Protein AF-A0A935YSP2-F1 (afdb_monomer)

pLDDT: mean 77.09, std 12.69, range [35.25, 91.88]

Structure (mmCIF, N/CA/C/O backbone):
data_AF-A0A935YSP2-F1
#
_entry.id   AF-A0A935YSP2-F1
#
loop_
_atom_site.group_PDB
_atom_site.id
_atom_site.type_symbol
_atom_site.label_atom_id
_atom_site.label_alt_id
_atom_site.label_comp_id
_atom_site.label_asym_id
_atom_site.label_entity_id
_atom_site.label_seq_id
_atom_site.pdbx_PDB_ins_code
_atom_site.Cartn_x
_atom_site.Cartn_y
_atom_site.Cartn_z
_atom_site.occupancy
_atom_site.B_iso_or_equiv
_atom_site.auth_seq_id
_atom_site.auth_comp_id
_atom_site.auth_asym_id
_atom_site.auth_atom_id
_atom_site.pdbx_PDB_model_num
ATOM 1 N N . MET A 1 1 ? -30.250 21.396 19.052 1.00 35.25 1 MET A N 1
ATOM 2 C CA . MET A 1 1 ? -29.142 21.445 20.029 1.00 35.25 1 MET A CA 1
ATOM 3 C C . MET A 1 1 ? -27.920 20.843 19.361 1.00 35.25 1 MET A C 1
ATOM 5 O O . MET A 1 1 ? -27.925 19.652 19.089 1.00 35.25 1 MET A O 1
ATOM 9 N N . SER A 1 2 ? -26.956 21.681 18.974 1.00 42.25 2 SER A N 1
ATOM 10 C CA . SER A 1 2 ? -25.715 21.239 18.331 1.00 42.25 2 SER A CA 1
ATOM 11 C C . SER A 1 2 ? -24.794 20.677 19.410 1.00 42.25 2 SER A C 1
ATOM 13 O O . SER A 1 2 ? -24.404 21.412 20.316 1.00 42.25 2 SER A O 1
ATOM 15 N N . ALA A 1 3 ? -24.510 19.377 19.362 1.00 45.59 3 ALA A N 1
ATOM 16 C CA . ALA A 1 3 ? -23.511 18.767 20.225 1.00 45.59 3 ALA A CA 1
ATOM 17 C C . ALA A 1 3 ? -22.132 19.255 19.765 1.00 45.59 3 ALA A C 1
ATOM 19 O O . ALA A 1 3 ? -21.603 18.811 18.747 1.00 45.59 3 ALA A O 1
ATOM 20 N N . HIS A 1 4 ? -21.579 20.223 20.491 1.00 43.84 4 HIS A N 1
ATOM 21 C CA . HIS A 1 4 ? -20.184 20.611 20.367 1.00 43.84 4 HIS A CA 1
ATOM 22 C C . HIS A 1 4 ? -19.338 19.449 20.897 1.00 43.84 4 HIS A C 1
ATOM 24 O O . HIS A 1 4 ? -19.293 19.219 22.102 1.00 43.84 4 HIS A O 1
ATOM 30 N N . ASN A 1 5 ? -18.742 18.674 19.988 1.00 51.03 5 ASN A N 1
ATOM 31 C CA . ASN A 1 5 ? -17.809 17.607 20.335 1.00 51.03 5 ASN A CA 1
ATOM 32 C C . ASN A 1 5 ? -16.464 18.268 20.696 1.00 51.03 5 ASN A C 1
ATOM 34 O O . ASN A 1 5 ? -15.848 18.860 19.806 1.00 51.03 5 ASN A O 1
ATOM 38 N N . PRO A 1 6 ? -16.006 18.207 21.959 1.00 54.34 6 PRO A N 1
ATOM 39 C CA . PRO A 1 6 ? -14.833 18.951 22.430 1.00 54.34 6 PRO A CA 1
ATOM 40 C C . PRO A 1 6 ? -13.502 18.479 21.820 1.00 54.34 6 PRO A C 1
ATOM 42 O O . PRO A 1 6 ? -12.491 19.154 21.981 1.00 54.34 6 PRO A O 1
ATOM 45 N N . ASP A 1 7 ? -13.490 17.363 21.086 1.00 52.66 7 ASP A N 1
ATOM 46 C CA . ASP A 1 7 ? -12.245 16.738 20.634 1.00 52.66 7 ASP A CA 1
ATOM 47 C C . ASP A 1 7 ? -11.751 17.153 19.247 1.00 52.66 7 ASP A C 1
ATOM 49 O O . ASP A 1 7 ? -10.613 16.839 18.915 1.00 52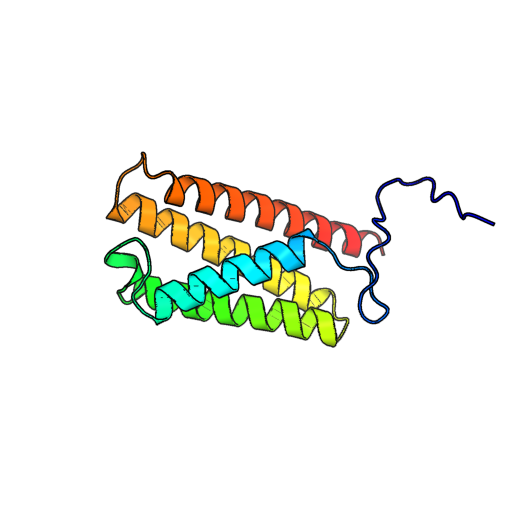.66 7 ASP A O 1
ATOM 53 N N . GLY A 1 8 ? -12.554 17.787 18.383 1.00 48.53 8 GLY A N 1
ATOM 54 C CA . GLY A 1 8 ? -12.133 18.153 17.012 1.00 48.53 8 GLY A CA 1
ATOM 55 C C . GLY A 1 8 ? -11.632 16.990 16.118 1.00 48.53 8 GLY A C 1
ATOM 56 O O . GLY A 1 8 ? -11.320 17.197 14.949 1.00 48.53 8 GLY A O 1
ATOM 57 N N . ARG A 1 9 ? -11.574 15.760 16.647 1.00 53.31 9 ARG A N 1
ATOM 58 C CA . ARG A 1 9 ? -11.014 14.542 16.041 1.00 53.31 9 ARG A CA 1
ATOM 59 C C . ARG A 1 9 ? -12.059 13.675 15.345 1.00 53.31 9 ARG A C 1
ATOM 61 O O . ARG A 1 9 ? -11.707 12.692 14.701 1.00 53.31 9 ARG A O 1
ATOM 68 N N . THR A 1 10 ? -13.340 14.016 15.453 1.00 49.25 10 THR A N 1
ATOM 69 C CA . THR A 1 10 ? -14.437 13.229 14.883 1.00 49.25 10 THR A CA 1
ATOM 70 C C . THR A 1 10 ? -15.111 14.004 13.759 1.00 49.25 10 THR A C 1
ATOM 72 O O . THR A 1 10 ? -16.077 14.739 13.938 1.00 49.25 10 THR A O 1
ATOM 75 N N . LEU A 1 11 ? -14.564 13.839 12.556 1.00 53.72 11 LEU A N 1
ATOM 76 C CA . LEU A 1 11 ? -15.219 14.256 11.321 1.00 53.72 11 LEU A CA 1
ATOM 77 C C . LEU A 1 11 ? -16.594 13.548 11.223 1.00 53.72 11 LEU A C 1
ATOM 79 O O . LEU A 1 11 ? -16.634 12.318 11.290 1.00 53.72 11 LEU A O 1
ATOM 83 N N . PRO A 1 12 ? -17.719 14.274 11.052 1.00 56.69 12 PRO A N 1
ATOM 84 C CA . PRO A 1 12 ? -19.085 13.734 11.148 1.00 56.69 12 PRO A CA 1
ATOM 85 C C . PRO A 1 12 ? -19.515 12.912 9.919 1.00 56.69 12 PRO A C 1
ATOM 87 O O . PRO A 1 12 ? -20.706 12.735 9.658 1.00 56.69 12 PRO A O 1
ATOM 90 N N . TRP A 1 13 ? -18.557 12.413 9.137 1.00 55.81 13 TRP A N 1
ATOM 91 C CA . TRP A 1 13 ? -18.822 11.621 7.943 1.00 55.81 13 TRP A CA 1
ATOM 92 C C . TRP A 1 13 ? -19.236 10.214 8.355 1.00 55.81 13 TRP A C 1
ATOM 94 O O . TRP A 1 13 ? -18.415 9.312 8.509 1.00 55.81 13 TRP A O 1
ATOM 104 N N . THR A 1 14 ? -20.538 10.040 8.557 1.00 59.78 14 THR A N 1
ATOM 105 C CA . THR A 1 14 ? -21.156 8.733 8.748 1.00 59.78 14 THR A CA 1
ATOM 106 C C . THR A 1 14 ? -21.736 8.266 7.419 1.00 59.78 14 THR A C 1
ATOM 108 O O . THR A 1 14 ? -22.616 8.903 6.849 1.00 59.78 14 THR A O 1
ATOM 111 N N . PHE A 1 15 ? -21.231 7.150 6.899 1.00 55.50 15 PHE A N 1
ATOM 112 C CA . PHE A 1 15 ? -21.810 6.482 5.737 1.00 55.50 15 PHE A CA 1
ATOM 113 C C . PHE A 1 15 ? -22.311 5.121 6.205 1.00 55.50 15 PHE A C 1
ATOM 115 O O . PHE A 1 15 ? -21.583 4.387 6.872 1.00 55.50 15 PHE A O 1
ATOM 122 N N . LEU A 1 16 ? -23.577 4.802 5.921 1.00 54.91 16 LEU A N 1
ATOM 123 C CA . LEU A 1 16 ? -24.170 3.506 6.276 1.00 54.91 16 LEU A CA 1
ATOM 124 C C . LEU A 1 16 ? -24.095 3.173 7.790 1.00 54.91 16 LEU A C 1
ATOM 126 O O . LEU A 1 16 ? -23.845 2.037 8.179 1.00 54.91 16 LEU A O 1
ATOM 130 N N . ARG A 1 17 ? -24.346 4.174 8.655 1.00 58.53 17 ARG A N 1
ATOM 131 C CA . ARG A 1 17 ? -24.294 4.099 10.137 1.00 58.53 17 ARG A CA 1
ATOM 132 C C . ARG A 1 17 ? -22.899 3.887 10.760 1.00 58.53 17 ARG A C 1
ATOM 134 O O . ARG A 1 17 ? -22.826 3.622 11.957 1.00 58.53 17 ARG A O 1
ATO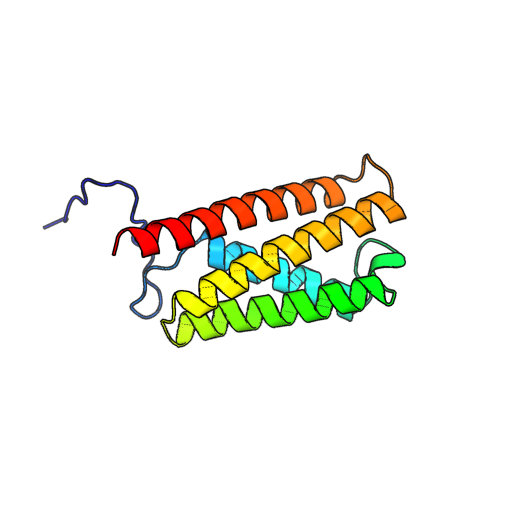M 141 N N . ARG A 1 18 ? -21.798 4.065 10.016 1.00 62.88 18 ARG A N 1
ATOM 142 C CA . ARG A 1 18 ? -20.425 4.025 10.562 1.00 62.88 18 ARG A CA 1
ATOM 143 C C . ARG A 1 18 ? -19.644 5.296 10.234 1.00 62.88 18 ARG A C 1
ATOM 145 O O . ARG A 1 18 ? -19.745 5.808 9.121 1.00 62.88 18 ARG A O 1
ATOM 152 N N . THR A 1 19 ? -18.838 5.777 11.182 1.00 64.31 19 THR A N 1
ATOM 153 C CA . THR A 1 19 ? -17.859 6.851 10.951 1.00 64.31 19 THR A CA 1
ATOM 154 C C . THR A 1 19 ? -16.818 6.372 9.943 1.00 64.31 19 THR A C 1
ATOM 156 O O . THR A 1 19 ? -16.087 5.414 10.195 1.00 64.31 19 THR A O 1
ATOM 159 N N . VAL A 1 20 ? -16.771 7.008 8.778 1.00 62.62 20 VAL A N 1
ATOM 160 C CA . VAL A 1 20 ? -15.799 6.693 7.733 1.00 62.62 20 VAL A CA 1
ATOM 161 C C . VAL A 1 20 ? -14.454 7.264 8.155 1.00 62.62 20 VAL A C 1
ATOM 163 O O . VAL A 1 20 ? -14.345 8.460 8.409 1.00 62.62 20 VAL A O 1
ATOM 166 N N . LYS A 1 21 ? -13.415 6.423 8.205 1.00 72.81 21 LYS A N 1
ATOM 167 C CA . LYS A 1 21 ? -12.027 6.888 8.310 1.00 72.81 21 LYS A CA 1
ATOM 168 C C . LYS A 1 21 ? -11.602 7.348 6.908 1.00 72.81 21 LYS A C 1
ATOM 170 O O . LYS A 1 21 ? -11.355 6.488 6.060 1.00 72.81 21 LYS A O 1
ATOM 175 N N . PRO A 1 22 ? -11.543 8.665 6.619 1.00 74.00 22 PRO A N 1
ATOM 176 C CA . PRO A 1 22 ? -11.350 9.169 5.254 1.00 74.00 22 PRO A CA 1
ATOM 177 C C . PRO A 1 22 ? -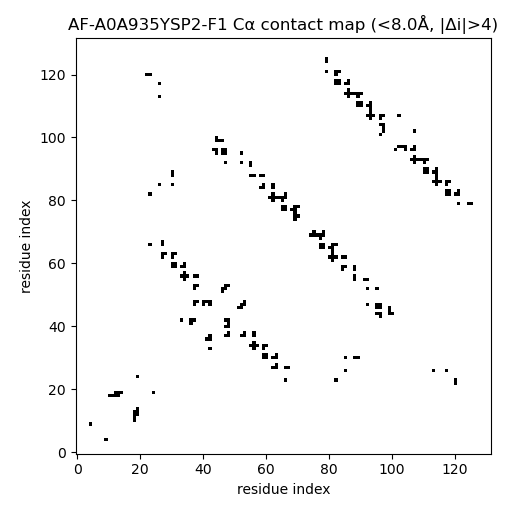10.033 8.684 4.644 1.00 74.00 22 PRO A C 1
ATOM 179 O O . PRO A 1 22 ? -9.968 8.403 3.451 1.00 74.00 22 PRO A O 1
ATOM 182 N N . TYR A 1 23 ? -9.013 8.495 5.483 1.00 78.94 23 TYR A N 1
ATOM 183 C CA . TYR A 1 23 ? -7.735 7.935 5.070 1.00 78.94 23 TYR A CA 1
ATOM 184 C C . TYR A 1 23 ? -7.849 6.488 4.566 1.00 78.94 23 TYR A C 1
ATOM 186 O O . TYR A 1 23 ? -7.359 6.177 3.485 1.00 78.94 23 TYR A O 1
ATOM 194 N N . ALA A 1 24 ? -8.541 5.612 5.305 1.00 78.19 24 ALA A N 1
ATOM 195 C CA . ALA A 1 24 ? -8.718 4.209 4.923 1.00 78.19 24 ALA A CA 1
ATOM 196 C C . ALA A 1 24 ? -9.497 4.066 3.599 1.00 78.19 24 ALA A C 1
ATOM 198 O O . ALA A 1 24 ? -9.213 3.190 2.782 1.00 78.19 24 ALA A O 1
ATOM 199 N N . LEU A 1 25 ? -10.448 4.971 3.350 1.00 79.94 25 LEU A N 1
ATOM 200 C CA . LEU A 1 25 ? -11.158 5.035 2.076 1.00 79.94 25 LEU A CA 1
ATOM 201 C C . LEU A 1 25 ? -10.218 5.492 0.952 1.00 79.94 25 LEU A C 1
ATOM 203 O O . LEU A 1 25 ? -10.124 4.817 -0.069 1.00 79.94 25 LEU A O 1
ATOM 207 N N . ALA A 1 26 ? -9.473 6.581 1.154 1.00 84.44 26 ALA A N 1
ATOM 208 C CA . ALA A 1 26 ? -8.540 7.099 0.154 1.00 84.44 26 ALA A CA 1
ATOM 209 C C . ALA A 1 26 ? -7.450 6.081 -0.222 1.00 84.44 26 ALA A C 1
ATOM 211 O O . ALA A 1 26 ? -7.197 5.875 -1.408 1.00 84.44 26 ALA A O 1
ATOM 212 N N . VAL A 1 27 ? -6.846 5.412 0.768 1.00 86.00 27 VAL A N 1
ATOM 213 C CA . VAL A 1 27 ? -5.808 4.402 0.521 1.00 86.00 27 VAL A CA 1
ATOM 214 C C . VAL A 1 27 ? -6.380 3.158 -0.152 1.00 86.00 27 VAL A C 1
ATOM 216 O O . VAL A 1 27 ? -5.759 2.634 -1.066 1.00 86.00 27 VAL A O 1
ATOM 219 N N . SER A 1 28 ? -7.590 2.710 0.208 1.00 86.81 28 SER A N 1
ATOM 220 C CA . SER A 1 28 ? -8.203 1.567 -0.484 1.00 86.81 28 SER A CA 1
ATOM 221 C C . SER A 1 28 ? -8.501 1.886 -1.951 1.00 86.81 28 SER A C 1
ATOM 223 O O . SER A 1 28 ? -8.262 1.048 -2.818 1.00 86.81 28 SER A O 1
ATOM 225 N N . LEU A 1 29 ? -8.951 3.107 -2.257 1.00 87.12 29 LEU A N 1
ATOM 226 C CA . LEU A 1 29 ? -9.174 3.538 -3.634 1.00 87.12 29 LEU A CA 1
ATOM 227 C C . LEU A 1 29 ? -7.858 3.625 -4.416 1.00 87.12 29 LEU A C 1
ATOM 229 O O . LEU A 1 29 ? -7.779 3.112 -5.530 1.00 87.12 29 LEU A O 1
ATOM 233 N N . SER A 1 30 ? -6.818 4.241 -3.845 1.00 86.88 30 SER A N 1
ATOM 234 C CA . SER A 1 30 ? -5.533 4.368 -4.539 1.00 86.88 30 SER A CA 1
ATOM 235 C C . SER A 1 30 ? -4.858 3.009 -4.737 1.00 86.88 30 SER A C 1
ATOM 237 O O . SER A 1 30 ? -4.361 2.734 -5.829 1.00 86.88 30 SER A O 1
ATOM 239 N N . THR A 1 31 ? -4.913 2.118 -3.741 1.00 87.00 31 THR A N 1
ATOM 240 C CA . THR A 1 31 ? -4.414 0.744 -3.859 1.00 87.00 31 THR A CA 1
ATOM 241 C C . THR A 1 31 ? -5.198 -0.046 -4.904 1.00 87.00 31 THR A C 1
ATOM 243 O O . THR A 1 31 ? -4.582 -0.748 -5.698 1.00 87.00 31 THR A O 1
ATOM 246 N N . PHE A 1 32 ? -6.524 0.104 -4.982 1.00 87.44 32 PHE A N 1
ATOM 247 C CA . PHE A 1 32 ? -7.322 -0.543 -6.028 1.00 87.44 32 PHE A CA 1
ATOM 248 C C . PHE A 1 32 ? -6.901 -0.091 -7.429 1.00 87.44 32 PHE A C 1
ATOM 250 O O . PHE A 1 32 ? -6.673 -0.928 -8.300 1.00 87.44 32 PHE A O 1
ATOM 257 N N . VAL A 1 33 ? -6.751 1.221 -7.635 1.00 87.56 33 VAL A N 1
ATOM 258 C CA . VAL A 1 33 ? -6.337 1.788 -8.926 1.00 87.56 33 VAL A CA 1
ATOM 259 C C . VAL A 1 33 ? -4.952 1.284 -9.330 1.00 87.56 33 VAL A C 1
ATOM 261 O O . VAL A 1 33 ? -4.774 0.851 -10.466 1.00 87.56 33 VAL A O 1
ATOM 264 N N . VAL A 1 34 ? -3.985 1.284 -8.408 1.00 84.19 34 VAL A N 1
ATOM 265 C CA . VAL A 1 34 ? -2.627 0.794 -8.688 1.00 84.19 34 VAL A CA 1
ATOM 266 C C . VAL A 1 34 ? -2.616 -0.705 -8.966 1.00 84.19 34 VAL A C 1
ATOM 268 O O . VAL A 1 34 ? -2.029 -1.131 -9.956 1.00 84.19 34 VAL A O 1
ATOM 271 N N . SER A 1 35 ? -3.298 -1.512 -8.153 1.00 84.75 35 SER A N 1
ATOM 272 C CA . SER A 1 35 ? -3.400 -2.953 -8.385 1.00 84.75 35 SER A CA 1
ATOM 273 C C . SER A 1 35 ? -4.058 -3.280 -9.721 1.00 84.75 35 SER A C 1
ATOM 275 O O . SER A 1 35 ? -3.591 -4.165 -10.434 1.00 84.75 35 SER A O 1
ATOM 277 N N . TYR A 1 36 ? -5.114 -2.554 -10.089 1.00 84.44 36 TYR A N 1
ATOM 278 C CA . TYR A 1 36 ? -5.763 -2.705 -11.385 1.00 84.44 36 TYR A CA 1
ATOM 279 C C . TYR A 1 36 ? -4.828 -2.316 -12.537 1.00 84.44 36 TYR A C 1
ATOM 281 O O . TYR A 1 36 ? -4.718 -3.060 -13.511 1.00 84.44 36 TYR A O 1
ATOM 289 N N . ALA A 1 37 ? -4.105 -1.198 -12.420 1.00 82.12 37 ALA A N 1
ATOM 290 C CA . ALA A 1 37 ? -3.134 -0.766 -13.425 1.00 82.12 37 ALA A CA 1
ATOM 291 C C . ALA A 1 37 ? -2.006 -1.795 -13.618 1.00 82.12 37 ALA A C 1
ATOM 293 O O . ALA A 1 37 ? -1.644 -2.098 -14.750 1.00 82.12 37 ALA A O 1
ATOM 294 N N . ILE A 1 38 ? -1.507 -2.384 -12.528 1.00 82.62 38 ILE A N 1
ATOM 295 C CA . ILE A 1 38 ? -0.497 -3.451 -12.561 1.00 82.62 38 ILE A CA 1
ATOM 296 C C . ILE A 1 38 ? -1.033 -4.699 -13.269 1.00 82.62 38 ILE A C 1
ATOM 298 O O . ILE A 1 38 ? -0.405 -5.211 -14.188 1.00 82.62 38 ILE A O 1
ATOM 302 N N . ILE A 1 39 ? -2.222 -5.172 -12.889 1.00 80.50 39 ILE A N 1
ATOM 303 C CA . ILE A 1 39 ? -2.807 -6.398 -13.458 1.00 80.50 39 ILE A CA 1
ATOM 304 C C . ILE A 1 39 ? -3.155 -6.230 -14.943 1.00 80.50 39 ILE A C 1
ATOM 306 O O . ILE A 1 39 ? -3.070 -7.187 -15.709 1.00 80.50 39 ILE A O 1
ATOM 310 N N . THR A 1 40 ? -3.527 -5.022 -15.364 1.00 78.88 40 THR A N 1
ATOM 311 C CA . THR A 1 40 ? -3.827 -4.706 -16.770 1.00 78.88 40 THR A CA 1
ATOM 312 C C . THR A 1 40 ? -2.587 -4.362 -17.601 1.00 78.88 40 THR A C 1
ATOM 314 O O . THR A 1 40 ? -2.719 -4.055 -18.785 1.00 78.88 40 THR A O 1
ATOM 317 N N . GLY A 1 41 ? -1.385 -4.415 -17.015 1.00 71.81 41 GLY A N 1
ATOM 318 C CA . GLY A 1 41 ? -0.132 -4.101 -17.707 1.00 71.81 41 GLY A CA 1
ATOM 319 C C . GLY A 1 41 ? 0.002 -2.624 -18.097 1.00 71.81 41 GLY A C 1
ATOM 320 O O . GLY A 1 41 ? 0.747 -2.282 -19.010 1.00 71.81 41 GLY A O 1
ATOM 321 N N . GLN A 1 42 ? -0.771 -1.745 -17.456 1.00 73.75 42 GLN A N 1
ATOM 322 C CA . GLN A 1 42 ? -0.768 -0.293 -17.664 1.00 73.75 42 GLN A CA 1
ATOM 323 C C . GLN A 1 42 ? 0.059 0.436 -16.593 1.00 73.75 42 GLN A C 1
ATOM 325 O O . GLN A 1 42 ? 0.002 1.662 -16.482 1.00 73.75 42 GLN A O 1
ATOM 330 N N . ALA A 1 43 ? 0.792 -0.302 -15.760 1.00 72.44 43 ALA A N 1
ATOM 331 C CA . ALA A 1 43 ? 1.587 0.275 -14.696 1.00 72.44 43 ALA A CA 1
ATOM 332 C C . ALA A 1 43 ? 2.872 0.933 -15.212 1.00 72.44 43 ALA A C 1
ATOM 334 O O . ALA A 1 43 ? 3.450 0.549 -16.230 1.00 72.44 43 ALA A O 1
ATOM 335 N N . ILE A 1 44 ? 3.324 1.944 -14.467 1.00 61.12 44 ILE A N 1
ATOM 336 C CA . ILE A 1 44 ? 4.565 2.663 -14.745 1.00 61.12 44 ILE A CA 1
ATOM 337 C C . ILE A 1 44 ? 5.729 1.785 -14.273 1.00 61.12 44 ILE A C 1
ATOM 339 O O . ILE A 1 44 ? 5.986 1.694 -13.073 1.00 61.12 44 ILE A O 1
ATOM 343 N N . GLY A 1 45 ? 6.407 1.151 -15.225 1.00 58.97 45 GLY A N 1
ATOM 344 C CA . GLY A 1 45 ? 7.596 0.334 -15.003 1.00 58.97 45 GLY A CA 1
ATOM 345 C C . GLY A 1 45 ? 7.478 -1.054 -15.634 1.00 58.97 45 GLY A C 1
ATOM 346 O O . GLY A 1 45 ? 6.470 -1.739 -15.470 1.00 58.97 45 GLY A O 1
ATOM 347 N N . GLN A 1 46 ? 8.518 -1.478 -16.345 1.00 64.25 46 GLN A N 1
ATOM 348 C CA . GLN A 1 46 ? 8.621 -2.791 -16.969 1.00 64.25 46 GLN A CA 1
ATOM 349 C C . GLN A 1 46 ? 8.606 -3.901 -15.909 1.00 64.25 46 GLN A C 1
ATOM 351 O O . GLN A 1 46 ? 7.827 -4.842 -16.032 1.00 64.25 46 GLN A O 1
ATOM 356 N N . LEU A 1 47 ? 9.338 -3.735 -14.803 1.00 62.31 47 LEU A N 1
ATOM 357 C CA . LEU A 1 47 ? 9.319 -4.687 -13.682 1.00 62.31 47 LEU A CA 1
ATOM 358 C C . LEU A 1 47 ? 7.972 -4.730 -12.935 1.00 62.31 47 LEU A C 1
ATOM 360 O O . LEU A 1 47 ? 7.621 -5.755 -12.349 1.00 62.31 47 LEU A O 1
ATOM 364 N N . LEU A 1 48 ? 7.187 -3.645 -12.975 1.00 64.06 48 LEU A N 1
ATOM 365 C CA . LEU A 1 48 ? 5.814 -3.636 -12.453 1.00 64.06 48 LEU A CA 1
ATOM 366 C C . LEU A 1 48 ? 4.853 -4.455 -13.332 1.00 64.06 48 LEU A C 1
ATOM 368 O O . LEU A 1 48 ? 3.815 -4.886 -12.841 1.00 64.06 48 LEU A O 1
ATOM 372 N N . ASN A 1 49 ? 5.194 -4.691 -14.599 1.00 66.81 49 ASN A N 1
ATOM 373 C CA . ASN A 1 49 ? 4.415 -5.528 -15.515 1.00 66.81 49 ASN A CA 1
ATOM 374 C C . ASN A 1 49 ? 4.889 -6.992 -15.534 1.00 66.81 49 ASN A C 1
ATOM 376 O O . ASN A 1 49 ? 4.271 -7.837 -16.181 1.00 66.81 49 ASN A O 1
ATOM 380 N N . GLU A 1 50 ? 5.973 -7.302 -14.824 1.00 75.00 50 GLU A N 1
ATOM 381 C CA . GLU A 1 50 ? 6.524 -8.647 -14.692 1.00 75.00 50 GLU A CA 1
ATOM 382 C C . GLU A 1 50 ? 6.078 -9.317 -13.375 1.00 75.00 50 GLU A C 1
ATOM 384 O O . GLU A 1 50 ? 5.281 -8.786 -12.595 1.00 75.00 50 GLU A O 1
ATOM 389 N N . PHE A 1 51 ? 6.603 -10.516 -13.111 1.00 77.25 51 PHE A N 1
ATOM 390 C CA . PHE A 1 51 ? 6.290 -11.328 -11.931 1.00 77.25 51 PHE A CA 1
ATOM 391 C C . PHE A 1 51 ? 6.291 -10.568 -10.580 1.00 77.25 51 PHE A C 1
ATOM 393 O O . PHE A 1 51 ? 5.330 -10.739 -9.821 1.00 77.25 51 PHE A O 1
ATOM 400 N N . PRO A 1 52 ? 7.288 -9.717 -10.241 1.00 76.06 52 PRO A N 1
ATOM 401 C CA . PRO A 1 52 ? 7.274 -8.997 -8.965 1.00 76.06 52 PRO A CA 1
ATOM 402 C C . PRO A 1 52 ? 6.124 -7.987 -8.866 1.00 76.06 52 PRO A C 1
ATOM 404 O O . PRO A 1 52 ? 5.507 -7.867 -7.807 1.00 76.06 52 PRO A O 1
ATOM 407 N N . GLY A 1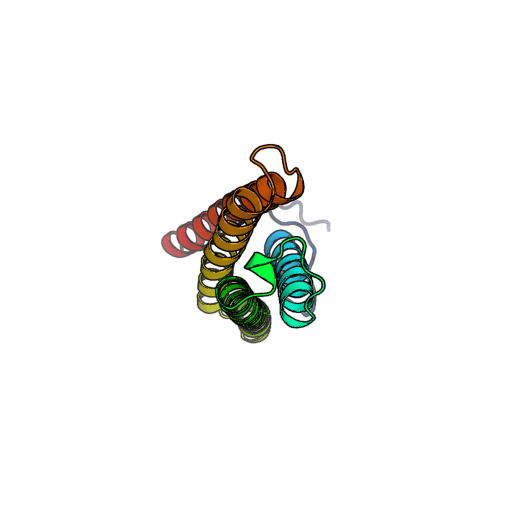 53 ? 5.779 -7.311 -9.963 1.00 76.69 53 GLY A N 1
ATOM 408 C CA . GLY A 1 53 ? 4.617 -6.434 -10.015 1.00 76.69 53 GLY A CA 1
ATOM 409 C C . GLY A 1 53 ? 3.309 -7.191 -9.815 1.00 76.69 53 GLY A C 1
ATOM 410 O O . GLY A 1 53 ? 2.485 -6.789 -8.998 1.00 76.69 53 GLY A O 1
ATOM 411 N N . GLN A 1 54 ? 3.143 -8.350 -10.453 1.00 79.88 54 GLN A N 1
ATOM 412 C CA . GLN A 1 54 ? 1.927 -9.156 -10.319 1.00 79.88 54 GLN A CA 1
ATOM 413 C C . GLN A 1 54 ? 1.648 -9.575 -8.862 1.00 79.88 54 GLN A C 1
ATOM 415 O O . GLN A 1 54 ? 0.498 -9.525 -8.417 1.00 79.88 54 GLN A O 1
ATOM 420 N N . LEU A 1 55 ? 2.691 -9.902 -8.086 1.00 85.00 55 LEU A N 1
ATOM 421 C CA . LEU A 1 55 ? 2.570 -10.177 -6.647 1.00 85.00 55 LEU A CA 1
ATOM 422 C C . LEU A 1 55 ? 2.074 -8.954 -5.864 1.00 85.00 55 LEU A C 1
ATOM 424 O O . LEU A 1 55 ? 1.174 -9.078 -5.032 1.00 85.00 55 LEU A O 1
ATOM 428 N N . ILE A 1 56 ? 2.619 -7.770 -6.159 1.00 86.19 56 ILE A N 1
ATOM 429 C CA . ILE A 1 56 ? 2.194 -6.498 -5.555 1.00 86.19 56 ILE A CA 1
ATOM 430 C C . ILE A 1 56 ? 0.733 -6.196 -5.922 1.00 86.19 56 ILE A C 1
ATOM 432 O O . ILE A 1 56 ? -0.056 -5.805 -5.060 1.00 86.19 56 ILE A O 1
ATOM 436 N N . GLY A 1 57 ? 0.347 -6.433 -7.178 1.00 84.56 57 GLY A N 1
ATOM 437 C CA . GLY A 1 57 ? -1.019 -6.266 -7.667 1.00 84.56 57 GLY A CA 1
ATOM 438 C C . GLY A 1 57 ? -2.021 -7.134 -6.904 1.00 84.56 57 GLY A C 1
ATOM 439 O O . GLY A 1 57 ? -3.017 -6.611 -6.398 1.00 84.56 57 GLY A O 1
ATOM 440 N N . VAL A 1 58 ? -1.728 -8.432 -6.752 1.00 87.38 58 VAL A N 1
ATOM 441 C CA . VAL A 1 58 ? -2.560 -9.384 -5.992 1.00 87.38 58 VAL A CA 1
ATOM 442 C C . VAL A 1 58 ? -2.622 -9.015 -4.509 1.00 87.38 58 VAL A C 1
ATOM 444 O O . VAL A 1 58 ? -3.711 -8.997 -3.932 1.00 87.38 58 VAL A O 1
ATOM 447 N N . ALA A 1 59 ? -1.488 -8.667 -3.895 1.00 87.81 59 ALA A N 1
ATOM 448 C CA . ALA A 1 59 ? -1.442 -8.228 -2.502 1.00 87.81 59 ALA A CA 1
ATOM 449 C C . ALA A 1 59 ? -2.279 -6.958 -2.275 1.00 87.81 59 ALA A C 1
ATOM 451 O O . ALA A 1 59 ? -3.013 -6.872 -1.291 1.00 87.81 59 ALA A O 1
ATOM 452 N N . GLY A 1 60 ? -2.237 -6.000 -3.206 1.00 84.81 60 GLY A N 1
ATOM 453 C CA . GLY A 1 60 ? -3.068 -4.801 -3.139 1.00 84.81 60 GLY A CA 1
ATOM 454 C C . GLY A 1 60 ? -4.556 -5.097 -3.322 1.00 84.81 60 GLY A C 1
ATOM 455 O O . GLY A 1 60 ? -5.365 -4.577 -2.557 1.00 84.81 60 GLY A O 1
ATOM 456 N N . PHE A 1 61 ? -4.940 -6.016 -4.213 1.00 87.62 61 PHE A N 1
ATOM 457 C CA . PHE A 1 61 ? -6.331 -6.479 -4.305 1.00 87.62 61 PHE A CA 1
ATOM 458 C C . PHE A 1 61 ? -6.808 -7.131 -3.003 1.00 87.62 61 PHE A C 1
ATOM 460 O O . PHE A 1 61 ? -7.902 -6.825 -2.525 1.00 87.62 61 PHE A O 1
ATOM 467 N N . ALA A 1 62 ? -5.980 -7.986 -2.398 1.00 88.44 62 ALA A N 1
ATOM 468 C CA . ALA A 1 62 ? -6.283 -8.606 -1.113 1.00 88.44 62 ALA A CA 1
ATOM 469 C C . ALA A 1 62 ? -6.436 -7.555 0.000 1.00 88.44 62 ALA A C 1
ATOM 471 O O . ALA A 1 62 ? -7.380 -7.633 0.787 1.00 88.44 62 ALA A O 1
ATOM 472 N N . ALA A 1 63 ? -5.570 -6.537 0.030 1.00 85.94 63 ALA A N 1
ATOM 473 C CA . ALA A 1 63 ? -5.654 -5.428 0.979 1.00 85.94 63 ALA A CA 1
ATOM 474 C C . ALA A 1 63 ? -6.953 -4.627 0.818 1.00 85.94 63 ALA A C 1
ATOM 476 O O . ALA A 1 63 ? -7.627 -4.338 1.805 1.00 85.94 63 ALA A O 1
ATOM 477 N N . VAL A 1 64 ? -7.342 -4.313 -0.421 1.00 89.00 64 VAL A N 1
ATOM 478 C CA . VAL A 1 64 ? -8.599 -3.614 -0.722 1.00 89.00 64 VAL A CA 1
ATOM 479 C C . VA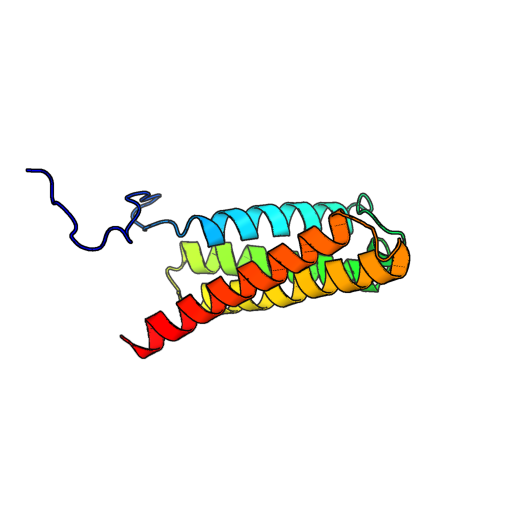L A 1 64 ? -9.791 -4.445 -0.267 1.00 89.00 64 VAL A C 1
ATOM 481 O O . VAL A 1 64 ? -10.665 -3.921 0.419 1.00 89.00 64 VAL A O 1
ATOM 484 N N . MET A 1 65 ? -9.810 -5.743 -0.576 1.00 87.06 65 MET A N 1
ATOM 485 C CA . MET A 1 65 ? -10.865 -6.641 -0.106 1.00 87.06 65 MET A CA 1
ATOM 486 C C . MET A 1 65 ? -10.919 -6.689 1.424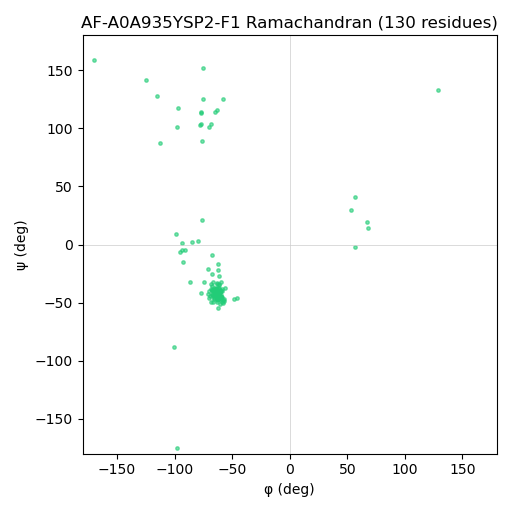 1.00 87.06 65 MET A C 1
ATOM 488 O O . MET A 1 65 ? -12.002 -6.583 1.983 1.00 87.06 65 MET A O 1
ATOM 492 N N . LEU A 1 66 ? -9.781 -6.766 2.118 1.00 84.81 66 LEU A N 1
ATOM 493 C CA . LEU A 1 66 ? -9.717 -6.725 3.584 1.00 84.81 66 LEU A CA 1
ATOM 494 C C . LEU A 1 66 ? -10.246 -5.411 4.168 1.00 84.81 66 LEU A C 1
ATOM 496 O O . LEU A 1 66 ? -10.964 -5.441 5.164 1.00 84.81 66 LEU A O 1
ATOM 500 N N . LEU A 1 67 ? -9.937 -4.271 3.547 1.00 82.94 67 LEU A N 1
ATOM 501 C CA . LEU A 1 67 ? -10.443 -2.966 3.975 1.00 82.94 67 LEU A CA 1
ATOM 502 C C . LEU A 1 67 ? -11.954 -2.852 3.754 1.00 82.94 67 LEU A C 1
ATOM 504 O O . LEU A 1 67 ? -12.662 -2.401 4.650 1.00 82.94 67 LEU A O 1
ATOM 508 N N . TRP A 1 68 ? -12.463 -3.312 2.611 1.00 82.62 68 TRP A N 1
ATOM 509 C CA . TRP A 1 68 ? -13.894 -3.292 2.297 1.00 82.62 68 TRP A CA 1
ATOM 510 C C . TRP A 1 68 ? -14.697 -4.292 3.134 1.00 82.62 68 TRP A C 1
ATOM 512 O O . TRP A 1 68 ? -15.724 -3.934 3.708 1.00 82.62 68 TRP A O 1
ATOM 522 N N . VAL A 1 69 ? -14.216 -5.529 3.267 1.00 83.00 69 VAL A N 1
ATOM 523 C CA . VAL A 1 69 ? -14.839 -6.573 4.094 1.00 83.00 69 VAL A CA 1
ATOM 524 C C . VAL A 1 69 ? -14.737 -6.215 5.574 1.00 83.00 69 VAL A C 1
ATOM 526 O O . VAL A 1 69 ? -15.727 -6.315 6.289 1.00 83.00 69 VAL A O 1
ATOM 529 N N . GLY A 1 70 ? -13.587 -5.730 6.046 1.00 76.12 70 GLY A N 1
ATOM 530 C CA . GLY A 1 70 ? -13.423 -5.230 7.415 1.00 76.12 70 GLY A CA 1
ATOM 531 C C . GLY A 1 70 ? -14.305 -4.013 7.699 1.00 76.12 70 GLY A C 1
ATOM 532 O O . GLY A 1 70 ? -14.842 -3.866 8.803 1.00 76.12 70 GLY A O 1
ATOM 533 N N . TRP A 1 71 ? -14.533 -3.173 6.685 1.00 75.12 71 TRP A N 1
ATOM 534 C CA . TRP A 1 71 ? -15.482 -2.076 6.785 1.00 75.12 71 TRP A CA 1
ATOM 535 C C . TRP A 1 71 ? -16.932 -2.573 6.923 1.00 75.12 71 TRP A C 1
ATOM 537 O O . TRP A 1 71 ? -17.618 -2.171 7.868 1.00 75.12 71 TRP A O 1
ATOM 547 N N . TRP A 1 72 ? -17.366 -3.492 6.050 1.00 78.00 72 TRP A N 1
ATOM 548 C CA . TRP A 1 72 ? -18.717 -4.070 6.056 1.00 78.00 72 TRP A CA 1
ATOM 549 C C . TRP A 1 72 ? -19.014 -4.935 7.284 1.00 78.00 72 TRP A C 1
ATOM 551 O O . TRP A 1 72 ? -20.080 -4.803 7.880 1.00 78.00 72 TRP A O 1
ATOM 561 N N . CYS A 1 73 ? -18.081 -5.792 7.695 1.00 77.00 73 CYS A N 1
ATOM 562 C CA . CYS A 1 73 ? -18.238 -6.681 8.847 1.00 77.00 73 CYS A CA 1
ATOM 563 C C . CYS A 1 73 ? -17.997 -5.983 10.193 1.00 77.00 73 CYS A C 1
ATOM 565 O O . CYS A 1 73 ? -18.016 -6.654 11.221 1.00 77.00 73 CYS A O 1
ATOM 567 N N . GLN A 1 74 ? -17.735 -4.669 10.197 1.00 71.19 74 GLN A N 1
ATOM 568 C CA . GLN A 1 74 ? -17.430 -3.886 11.402 1.00 71.19 74 GLN A CA 1
ATOM 569 C C . GLN A 1 74 ? -16.283 -4.477 12.243 1.00 71.19 74 GLN A C 1
ATOM 571 O O . GLN A 1 74 ? -16.238 -4.309 13.458 1.00 71.19 74 GLN A O 1
ATOM 576 N N . ARG A 1 75 ? -15.337 -5.170 11.596 1.00 73.50 75 ARG A N 1
ATOM 577 C CA . ARG A 1 75 ? -14.168 -5.753 12.257 1.00 73.50 75 ARG A CA 1
ATOM 578 C C . ARG A 1 75 ? -12.976 -4.832 12.095 1.00 73.50 75 ARG A C 1
ATOM 580 O O . ARG A 1 75 ? -12.308 -4.852 11.060 1.00 73.50 75 ARG A O 1
ATOM 587 N N . ASP A 1 76 ? -12.685 -4.077 13.147 1.00 74.00 76 ASP A N 1
ATOM 588 C CA . ASP A 1 76 ? -11.499 -3.222 13.203 1.00 74.00 76 ASP A CA 1
ATOM 589 C C . ASP A 1 76 ? -10.225 -4.052 12.965 1.00 74.00 76 ASP A C 1
ATOM 591 O O . ASP A 1 76 ? -9.351 -3.622 12.211 1.00 74.00 76 ASP A O 1
ATOM 595 N N . ASP A 1 77 ? -10.164 -5.293 13.476 1.00 76.19 77 ASP A N 1
ATOM 596 C CA . ASP A 1 77 ? -9.072 -6.257 13.249 1.00 76.19 77 ASP A CA 1
ATOM 597 C C . ASP A 1 77 ? -8.685 -6.406 11.781 1.00 76.19 77 ASP A C 1
ATOM 599 O O . ASP A 1 77 ? -7.505 -6.330 11.436 1.00 76.19 77 ASP A O 1
ATOM 603 N N . TRP A 1 78 ? -9.678 -6.557 10.911 1.00 78.19 78 TRP A N 1
ATOM 604 C CA . TRP A 1 78 ? -9.473 -6.790 9.486 1.00 78.19 78 TRP A CA 1
ATOM 605 C C . TRP A 1 78 ? -9.025 -5.509 8.777 1.00 78.19 78 TRP A C 1
ATOM 607 O O . TRP A 1 78 ? -8.191 -5.571 7.875 1.00 78.19 78 TRP A O 1
ATOM 617 N N . MET A 1 79 ? -9.490 -4.343 9.243 1.00 78.81 79 MET A N 1
ATOM 618 C CA . MET A 1 79 ? -9.012 -3.049 8.751 1.00 78.81 79 MET A CA 1
ATOM 619 C C . MET A 1 79 ? -7.534 -2.812 9.073 1.00 78.81 79 MET A C 1
ATOM 621 O O . MET A 1 79 ? -6.811 -2.366 8.187 1.00 78.81 79 MET A O 1
ATOM 625 N N . ALA A 1 80 ? -7.053 -3.144 10.279 1.00 82.12 80 ALA A N 1
ATOM 626 C CA . ALA A 1 80 ? -5.623 -2.991 10.582 1.00 82.12 80 ALA A CA 1
ATOM 627 C C . ALA A 1 80 ? -4.749 -3.927 9.742 1.00 82.12 80 ALA A C 1
ATOM 629 O O . ALA A 1 80 ? -3.710 -3.502 9.251 1.00 82.12 80 ALA A O 1
ATOM 630 N N . HIS A 1 81 ? -5.170 -5.176 9.524 1.00 83.88 81 HIS A N 1
ATOM 631 C CA . HIS A 1 81 ? -4.430 -6.077 8.635 1.00 83.88 81 HIS A CA 1
ATOM 632 C C . HIS A 1 81 ? -4.424 -5.552 7.192 1.00 83.88 81 HIS A C 1
ATOM 634 O O . HIS A 1 81 ? -3.377 -5.549 6.552 1.00 83.88 81 HIS A O 1
ATOM 640 N N . GLY A 1 82 ? -5.556 -5.033 6.702 1.00 83.44 82 GLY A N 1
ATOM 641 C CA . GLY A 1 82 ? -5.632 -4.373 5.398 1.00 83.44 82 GLY A CA 1
ATOM 642 C C . GLY A 1 82 ? -4.678 -3.178 5.290 1.00 83.44 82 GLY A C 1
ATOM 643 O O . GLY A 1 82 ? -3.897 -3.107 4.346 1.00 83.44 82 GLY A O 1
ATOM 644 N N . LEU A 1 83 ? -4.671 -2.290 6.291 1.00 85.50 83 LEU A N 1
ATOM 645 C CA . LEU A 1 83 ? -3.753 -1.146 6.376 1.00 85.50 83 LEU A CA 1
ATOM 646 C C . LEU A 1 83 ? -2.286 -1.592 6.378 1.00 85.50 83 LEU A C 1
ATOM 648 O O . LEU A 1 83 ? -1.481 -1.057 5.618 1.00 85.50 83 LEU A O 1
ATOM 652 N N . PHE A 1 84 ? -1.939 -2.616 7.156 1.00 88.94 84 PHE A N 1
ATOM 653 C CA . PHE A 1 84 ? -0.583 -3.159 7.179 1.00 88.94 84 PHE A CA 1
ATOM 654 C C . PHE A 1 84 ? -0.146 -3.680 5.805 1.00 88.94 84 PHE A C 1
ATOM 656 O O . PHE A 1 84 ? 0.943 -3.361 5.331 1.00 88.94 84 PHE A O 1
ATOM 663 N N . ILE A 1 85 ? -1.015 -4.423 5.115 1.00 87.81 85 ILE A N 1
ATOM 664 C CA . ILE A 1 85 ? -0.712 -4.916 3.767 1.00 87.81 85 ILE A CA 1
ATOM 665 C C . ILE A 1 85 ? -0.549 -3.739 2.795 1.00 87.81 85 ILE A C 1
ATOM 667 O O . ILE A 1 85 ? 0.361 -3.773 1.969 1.00 87.81 85 ILE A O 1
ATOM 671 N N . THR A 1 86 ? -1.340 -2.662 2.917 1.00 87.75 86 THR A N 1
ATOM 672 C CA . THR A 1 86 ? -1.145 -1.469 2.071 1.00 87.75 86 THR A CA 1
ATOM 673 C C . THR A 1 86 ? 0.225 -0.811 2.267 1.00 87.75 86 THR A C 1
ATOM 675 O O . THR A 1 86 ? 0.812 -0.379 1.277 1.00 87.75 86 THR A O 1
ATOM 678 N N . VAL A 1 87 ? 0.801 -0.814 3.481 1.00 91.31 87 VAL A N 1
ATOM 679 C CA . VAL A 1 87 ? 2.189 -0.354 3.714 1.00 91.31 87 VAL A CA 1
ATOM 680 C C . VAL A 1 87 ? 3.168 -1.141 2.850 1.00 91.31 87 VAL A C 1
ATOM 682 O O . VAL A 1 87 ? 3.995 -0.539 2.163 1.00 91.31 87 VAL A O 1
ATOM 685 N N . GLY A 1 88 ? 3.038 -2.471 2.863 1.00 88.94 88 GLY A N 1
ATOM 686 C CA . GLY A 1 88 ? 3.866 -3.384 2.078 1.00 88.94 88 GLY A CA 1
ATOM 687 C C . GLY A 1 88 ? 3.683 -3.204 0.572 1.00 88.94 88 GLY A C 1
ATOM 688 O O . GLY A 1 88 ? 4.667 -3.155 -0.158 1.00 88.94 88 GLY A O 1
ATOM 689 N N . VAL A 1 89 ? 2.443 -3.037 0.106 1.00 89.56 89 VAL A N 1
ATOM 690 C CA . VAL A 1 89 ? 2.132 -2.801 -1.313 1.00 89.56 89 VAL A CA 1
ATOM 691 C C . VAL A 1 89 ? 2.796 -1.518 -1.798 1.00 89.56 89 VAL A C 1
ATOM 693 O O . VAL A 1 89 ? 3.521 -1.545 -2.785 1.00 89.56 89 VAL A O 1
ATOM 696 N N . TRP A 1 90 ? 2.619 -0.408 -1.082 1.00 91.88 90 TRP A N 1
ATOM 697 C CA . TRP A 1 90 ? 3.203 0.877 -1.467 1.00 91.88 90 TRP A CA 1
ATOM 698 C C . TRP A 1 90 ? 4.731 0.903 -1.341 1.00 91.88 90 TRP A C 1
ATOM 700 O O . TRP A 1 90 ? 5.398 1.497 -2.188 1.00 91.88 90 TRP A O 1
ATOM 710 N N . ALA A 1 91 ? 5.297 0.206 -0.351 1.00 91.19 91 ALA A N 1
ATOM 711 C CA . ALA A 1 91 ? 6.742 0.007 -0.248 1.00 91.19 91 ALA A CA 1
ATOM 712 C C . ALA A 1 91 ? 7.286 -0.827 -1.422 1.00 91.19 91 ALA A C 1
ATOM 714 O O . ALA A 1 91 ? 8.329 -0.492 -1.980 1.00 91.19 91 ALA A O 1
ATOM 715 N N . GLY A 1 92 ? 6.562 -1.872 -1.832 1.00 87.62 92 GLY A N 1
ATOM 716 C CA . GLY A 1 92 ? 6.887 -2.689 -2.999 1.00 87.62 92 GLY A CA 1
ATOM 717 C C . GLY A 1 92 ? 6.833 -1.887 -4.297 1.00 87.62 92 GLY A C 1
ATOM 718 O O . GLY A 1 92 ? 7.785 -1.919 -5.072 1.00 87.62 92 GLY A O 1
ATOM 719 N N . VAL A 1 93 ? 5.767 -1.103 -4.506 1.00 86.25 93 VAL A N 1
ATOM 720 C CA . VAL A 1 93 ? 5.649 -0.191 -5.656 1.00 86.25 93 VAL A CA 1
ATOM 721 C C . VAL A 1 93 ? 6.819 0.790 -5.683 1.00 86.25 93 VAL A C 1
ATOM 723 O O . VAL A 1 93 ? 7.449 0.945 -6.724 1.00 86.25 93 VAL A O 1
ATOM 726 N N . TRP A 1 94 ? 7.155 1.419 -4.552 1.00 90.44 94 TRP A N 1
ATOM 727 C CA . TRP A 1 94 ? 8.310 2.317 -4.465 1.00 90.44 94 TRP A CA 1
ATOM 728 C C . TRP A 1 94 ? 9.615 1.616 -4.849 1.00 90.44 94 TRP A C 1
ATOM 730 O O . TRP A 1 94 ? 10.348 2.131 -5.691 1.00 90.44 94 TRP A O 1
ATOM 740 N N . ALA A 1 95 ? 9.883 0.443 -4.268 1.00 87.00 95 ALA A N 1
ATOM 741 C CA . ALA A 1 95 ? 11.115 -0.298 -4.508 1.00 87.00 95 ALA A CA 1
ATOM 742 C C . ALA A 1 95 ? 11.279 -0.648 -5.991 1.00 87.00 95 ALA A C 1
ATOM 744 O O . ALA A 1 95 ? 12.348 -0.428 -6.558 1.00 87.00 95 ALA A O 1
ATOM 745 N N . VAL A 1 96 ? 10.214 -1.132 -6.634 1.00 85.25 96 VAL A N 1
ATOM 746 C CA . VAL A 1 96 ? 10.275 -1.495 -8.051 1.00 85.25 96 VAL A CA 1
ATOM 747 C C . VAL A 1 96 ? 10.374 -0.255 -8.943 1.00 85.25 96 VAL A C 1
ATOM 749 O O . VAL A 1 96 ? 11.198 -0.241 -9.848 1.00 85.25 96 VAL A O 1
ATOM 752 N N . VAL A 1 97 ? 9.619 0.816 -8.676 1.00 85.19 97 VAL A N 1
ATOM 753 C CA . VAL A 1 97 ? 9.674 2.047 -9.490 1.00 85.19 97 VAL A CA 1
ATOM 754 C C . VAL A 1 97 ? 11.041 2.735 -9.400 1.00 85.19 97 VAL A C 1
ATOM 756 O O . VAL A 1 97 ? 11.560 3.207 -10.411 1.00 85.19 97 VAL A O 1
ATOM 759 N N . ILE A 1 98 ? 11.646 2.791 -8.209 1.00 84.94 98 ILE A N 1
ATOM 760 C CA . ILE A 1 98 ? 12.998 3.342 -8.025 1.00 84.94 98 ILE A CA 1
ATOM 761 C C . ILE A 1 98 ? 14.037 2.504 -8.768 1.00 84.94 98 ILE A C 1
ATOM 763 O O . ILE A 1 98 ? 14.949 3.072 -9.368 1.00 84.94 98 ILE A O 1
ATOM 767 N N . TYR A 1 99 ? 13.910 1.176 -8.708 1.00 84.19 99 TYR A N 1
ATOM 768 C CA . TYR A 1 99 ? 14.851 0.262 -9.346 1.00 84.19 99 TYR A CA 1
ATOM 769 C C . TYR A 1 99 ? 14.749 0.302 -10.876 1.00 84.19 99 TYR A C 1
ATOM 771 O O . TYR A 1 99 ? 15.767 0.274 -11.558 1.00 84.19 99 TYR A O 1
ATOM 779 N N . ASP A 1 100 ? 13.529 0.388 -11.403 1.00 79.62 100 ASP A N 1
ATOM 780 C CA . ASP A 1 100 ? 13.245 0.277 -12.834 1.00 79.62 100 ASP A CA 1
ATOM 781 C C . ASP A 1 100 ? 13.369 1.605 -13.594 1.00 79.62 100 ASP A C 1
ATOM 783 O O . ASP A 1 100 ? 13.734 1.629 -14.764 1.00 79.62 100 ASP A O 1
ATOM 787 N N . THR A 1 101 ? 13.051 2.729 -12.943 1.00 75.44 101 THR A N 1
ATOM 788 C CA . THR A 1 101 ? 13.052 4.044 -13.598 1.00 75.44 101 THR A CA 1
ATOM 789 C C . THR A 1 101 ? 14.322 4.822 -13.259 1.00 75.44 101 THR A C 1
ATOM 791 O O . THR A 1 101 ? 15.302 4.780 -13.992 1.00 75.44 101 THR A O 1
ATOM 794 N N . THR A 1 102 ? 14.301 5.566 -12.154 1.00 75.00 102 THR A N 1
ATOM 795 C CA . THR A 1 102 ? 15.398 6.390 -11.639 1.00 75.00 102 THR A CA 1
ATOM 796 C C . THR A 1 102 ? 15.039 6.867 -10.232 1.00 75.00 102 THR A C 1
ATOM 798 O O . THR A 1 102 ? 13.866 6.994 -9.870 1.00 75.00 102 THR A O 1
ATOM 801 N N . TRP A 1 103 ? 16.055 7.251 -9.455 1.00 74.69 103 TRP A N 1
ATOM 802 C CA . TRP A 1 103 ? 15.887 7.829 -8.115 1.00 74.69 103 TRP A CA 1
ATOM 803 C C . TRP A 1 103 ? 15.107 9.160 -8.095 1.00 74.69 103 TRP A C 1
ATOM 805 O O . TRP A 1 103 ? 14.636 9.595 -7.047 1.00 74.69 103 TRP A O 1
ATOM 815 N N . THR A 1 104 ? 14.956 9.825 -9.245 1.00 78.75 104 THR A N 1
ATOM 816 C CA . THR A 1 104 ? 14.226 11.096 -9.396 1.00 78.75 104 THR A CA 1
ATOM 817 C C . THR A 1 104 ? 12.759 10.913 -9.789 1.00 78.75 104 THR A C 1
ATOM 819 O O . THR A 1 104 ? 12.046 11.902 -9.959 1.00 78.75 104 THR A O 1
ATOM 822 N N . SER A 1 105 ? 12.282 9.671 -9.924 1.00 78.56 105 SER A N 1
ATOM 823 C CA . SER A 1 105 ? 10.899 9.395 -10.305 1.00 78.56 105 SER A CA 1
ATOM 824 C C . SER A 1 105 ? 9.921 9.879 -9.230 1.00 78.56 105 SER A C 1
ATOM 826 O O . SER A 1 105 ? 9.872 9.352 -8.114 1.00 78.56 105 SER A O 1
ATOM 828 N N . VAL A 1 106 ? 9.113 10.884 -9.580 1.00 83.69 106 VAL A N 1
ATOM 829 C CA . VAL A 1 106 ? 8.099 11.477 -8.691 1.00 83.69 106 VAL A CA 1
ATOM 830 C C . VAL A 1 106 ? 7.100 10.414 -8.227 1.00 83.69 106 VAL A C 1
ATOM 832 O O . VAL A 1 106 ? 6.745 10.371 -7.052 1.00 83.69 106 VAL A O 1
ATOM 835 N N . SER A 1 107 ? 6.700 9.509 -9.123 1.00 81.88 107 SER A N 1
ATOM 836 C CA . SER A 1 107 ? 5.777 8.408 -8.827 1.00 81.88 107 SER A CA 1
ATOM 837 C C . SER A 1 107 ? 6.328 7.451 -7.768 1.00 81.88 107 SER A C 1
ATOM 839 O O . SER A 1 107 ? 5.576 7.004 -6.903 1.00 81.88 107 SER A O 1
ATOM 841 N N . GLY A 1 108 ? 7.639 7.184 -7.787 1.00 84.94 108 GLY A N 1
ATOM 842 C CA . GLY A 1 108 ? 8.306 6.388 -6.758 1.00 84.94 108 GLY A CA 1
ATOM 843 C C . GLY A 1 108 ? 8.198 7.070 -5.396 1.00 84.94 108 GLY A C 1
ATOM 844 O O . GLY A 1 108 ? 7.658 6.501 -4.451 1.00 84.94 108 GLY A O 1
ATOM 845 N N . TRP A 1 109 ? 8.630 8.324 -5.291 1.00 89.25 109 TRP A N 1
ATOM 846 C CA . TRP A 1 109 ? 8.561 9.068 -4.028 1.00 89.25 109 TRP A CA 1
ATOM 847 C C . TRP A 1 109 ? 7.137 9.264 -3.500 1.00 89.25 109 TRP A C 1
ATOM 849 O O . TRP A 1 109 ? 6.923 9.216 -2.289 1.00 89.25 109 TRP A O 1
ATOM 859 N N . LEU A 1 110 ? 6.150 9.418 -4.385 1.00 87.69 110 LEU A N 1
ATOM 860 C CA . LEU A 1 110 ? 4.741 9.419 -3.994 1.00 87.69 110 LEU A CA 1
ATOM 861 C C . LEU A 1 110 ? 4.319 8.066 -3.411 1.00 87.69 110 LEU A C 1
ATOM 863 O O . LEU A 1 110 ? 3.653 8.044 -2.379 1.00 87.69 110 LEU A O 1
ATOM 867 N N . ALA A 1 111 ? 4.736 6.945 -4.009 1.00 87.25 111 ALA A N 1
ATOM 868 C CA . ALA A 1 111 ? 4.485 5.619 -3.447 1.00 87.25 111 ALA A CA 1
ATOM 869 C C . ALA A 1 111 ? 5.122 5.456 -2.055 1.00 87.25 111 ALA A C 1
ATOM 871 O O . ALA A 1 111 ? 4.485 4.937 -1.140 1.00 87.25 111 ALA A O 1
ATOM 872 N N . PHE A 1 112 ? 6.329 5.990 -1.850 1.00 89.62 112 PHE A N 1
ATOM 873 C CA . PHE A 1 112 ? 6.958 6.022 -0.529 1.00 89.62 112 PHE A CA 1
ATOM 874 C C . PHE A 1 112 ? 6.143 6.839 0.482 1.00 89.62 112 PHE A C 1
ATOM 876 O O . PHE A 1 112 ? 5.878 6.369 1.587 1.00 89.62 112 PHE A O 1
ATOM 883 N N . ALA A 1 113 ? 5.676 8.031 0.098 1.00 91.12 113 ALA A N 1
ATOM 884 C CA . ALA A 1 113 ? 4.828 8.860 0.953 1.00 91.12 113 ALA A CA 1
ATOM 885 C C . ALA A 1 113 ? 3.519 8.145 1.334 1.00 91.12 113 ALA A C 1
ATOM 887 O O . ALA A 1 113 ? 3.099 8.200 2.492 1.00 91.12 113 ALA A O 1
ATOM 888 N N . TRP A 1 114 ? 2.905 7.418 0.394 1.00 89.25 114 TRP A N 1
ATOM 889 C CA . TRP A 1 114 ? 1.732 6.585 0.665 1.00 89.25 114 TRP A CA 1
ATOM 890 C C . TRP A 1 114 ? 2.035 5.436 1.625 1.00 89.25 114 TRP A C 1
ATOM 892 O O . TRP A 1 114 ? 1.221 5.165 2.508 1.00 89.25 114 TRP A O 1
ATOM 902 N N . SER A 1 115 ? 3.208 4.809 1.519 1.00 91.00 115 SER A N 1
ATOM 903 C CA . SER A 1 115 ? 3.659 3.785 2.468 1.00 91.00 115 SER A CA 1
ATOM 904 C C . SER A 1 115 ? 3.815 4.356 3.885 1.00 91.00 115 SER A C 1
ATOM 906 O O . SER A 1 115 ? 3.257 3.805 4.835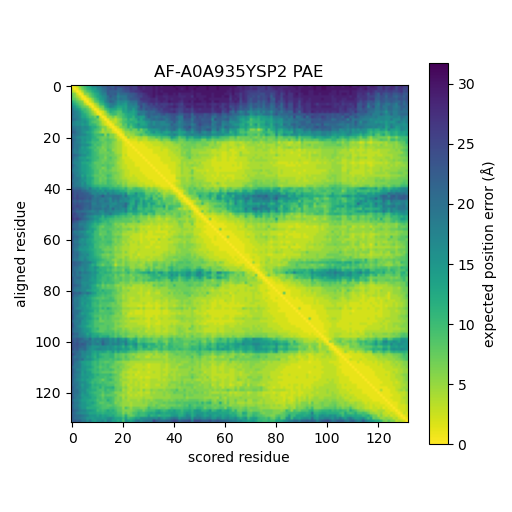 1.00 91.00 115 SER A O 1
ATOM 908 N N . VAL A 1 116 ? 4.470 5.516 4.031 1.00 90.81 116 VAL A N 1
ATOM 909 C CA . VAL A 1 116 ? 4.653 6.200 5.326 1.00 90.81 116 VAL A CA 1
ATOM 910 C C . VAL A 1 116 ? 3.314 6.612 5.937 1.00 90.81 116 VAL A C 1
ATOM 912 O O . VAL A 1 116 ? 3.067 6.359 7.117 1.00 90.81 116 VAL A O 1
ATOM 915 N N . ALA A 1 117 ? 2.419 7.199 5.142 1.00 88.25 117 ALA A N 1
ATOM 916 C CA . ALA A 1 117 ? 1.088 7.574 5.607 1.00 88.25 117 ALA A CA 1
ATOM 917 C C . ALA A 1 117 ? 0.271 6.343 6.041 1.00 88.25 117 ALA A C 1
ATOM 919 O O . ALA A 1 117 ? -0.412 6.389 7.066 1.00 88.25 117 ALA A O 1
ATOM 920 N N . SER A 1 118 ? 0.393 5.228 5.310 1.00 87.81 118 SER A N 1
ATOM 921 C CA . SER A 1 118 ? -0.319 3.983 5.625 1.00 87.81 118 SER A CA 1
ATOM 922 C C . SER A 1 118 ? 0.202 3.385 6.926 1.00 87.81 118 SER 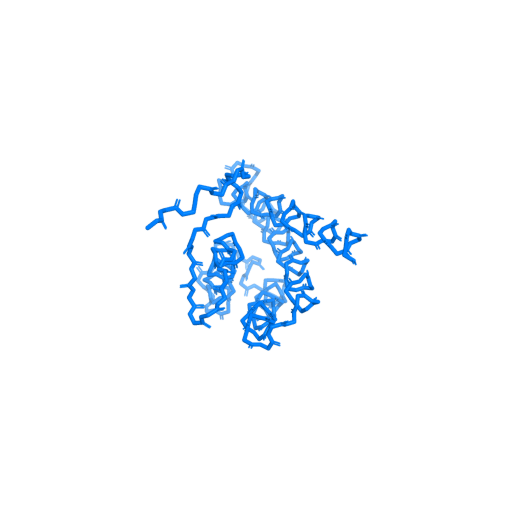A C 1
ATOM 924 O O . SER A 1 118 ? -0.575 2.878 7.732 1.00 87.81 118 SER A O 1
ATOM 926 N N . CYS A 1 119 ? 1.509 3.513 7.168 1.00 88.50 119 CYS A N 1
ATOM 927 C CA . CYS A 1 119 ? 2.164 3.068 8.390 1.00 88.50 119 CYS A CA 1
ATOM 928 C C . CYS A 1 119 ? 1.688 3.883 9.597 1.00 88.50 119 CYS A C 1
ATOM 930 O O . CYS A 1 119 ? 1.307 3.312 10.616 1.00 88.50 119 CYS A O 1
ATOM 932 N N . GLY A 1 120 ? 1.610 5.210 9.459 1.00 85.44 120 GLY A N 1
ATOM 933 C CA . GLY A 1 120 ? 1.062 6.080 10.501 1.00 85.44 120 GLY A CA 1
ATOM 934 C C . GLY A 1 120 ? -0.397 5.754 10.829 1.00 85.44 120 GLY A C 1
ATOM 935 O O . GLY A 1 120 ? -0.760 5.646 11.998 1.00 85.44 120 GLY A O 1
ATOM 936 N N . ALA A 1 121 ? -1.229 5.532 9.810 1.00 84.88 121 ALA A N 1
ATOM 937 C CA . ALA A 1 121 ? -2.622 5.141 10.007 1.00 84.88 121 ALA A CA 1
ATOM 938 C C . ALA A 1 121 ? -2.763 3.761 10.667 1.00 84.88 121 ALA A C 1
ATOM 940 O O . ALA A 1 121 ? -3.611 3.588 11.539 1.00 84.88 121 ALA A O 1
ATOM 941 N N . TRP A 1 122 ? -1.917 2.799 10.294 1.00 86.25 122 TRP A N 1
ATOM 942 C CA . TRP A 1 122 ? -1.863 1.494 10.947 1.00 86.25 122 TRP A CA 1
ATOM 943 C C . TRP A 1 122 ? -1.481 1.610 12.428 1.00 86.25 122 TRP A C 1
ATOM 945 O O . TRP A 1 122 ? -2.155 1.028 13.275 1.00 86.25 122 TRP A O 1
ATOM 955 N N . LEU A 1 123 ? -0.456 2.405 12.754 1.00 85.12 123 LEU A N 1
ATOM 956 C CA . LEU A 1 123 ? -0.007 2.608 14.132 1.00 85.12 123 LEU A CA 1
ATOM 957 C C . LEU A 1 123 ? -1.111 3.229 15.001 1.00 85.12 123 LEU A C 1
ATOM 959 O O . LEU A 1 123 ? -1.334 2.783 16.122 1.00 85.12 123 LEU A O 1
ATOM 963 N N . LEU A 1 124 ? -1.839 4.218 14.471 1.00 81.56 124 LEU A N 1
ATOM 964 C CA . LEU A 1 124 ? -2.985 4.820 15.159 1.00 81.56 124 LEU A CA 1
ATOM 965 C C . LEU A 1 124 ? -4.104 3.802 15.420 1.00 81.56 124 LEU A C 1
ATOM 967 O O . LEU A 1 124 ? -4.728 3.848 16.474 1.00 81.56 124 LEU A O 1
ATOM 971 N N . GLU A 1 125 ? -4.342 2.877 14.488 1.00 80.50 125 GLU A N 1
ATOM 972 C CA . GLU A 1 125 ? -5.340 1.814 14.649 1.00 80.50 125 GLU A CA 1
ATOM 973 C C . GLU A 1 125 ? -4.951 0.817 15.748 1.00 80.50 125 GLU A C 1
ATOM 975 O O . GLU A 1 125 ? -5.812 0.355 16.491 1.00 80.50 125 GLU A O 1
ATOM 980 N N . VAL A 1 126 ? -3.662 0.480 15.850 1.00 81.62 126 VAL A N 1
ATOM 981 C CA . VAL A 1 126 ? -3.134 -0.410 16.895 1.00 81.62 126 VAL A CA 1
ATOM 982 C C . VAL A 1 126 ? -3.197 0.271 18.263 1.00 81.62 126 VAL A C 1
ATOM 984 O O . VAL A 1 126 ? -3.666 -0.334 19.223 1.00 81.62 126 VAL A O 1
ATOM 987 N N . LEU A 1 127 ? -2.805 1.545 18.342 1.00 80.38 127 LEU A N 1
ATOM 988 C CA . LEU A 1 127 ? -2.842 2.321 19.584 1.00 80.38 127 LEU A CA 1
ATOM 989 C C . LEU A 1 127 ? -4.276 2.553 20.097 1.00 80.38 127 LEU A C 1
ATOM 991 O O . LEU A 1 127 ? -4.504 2.439 21.297 1.00 80.38 127 LEU A O 1
ATOM 995 N N . ASP A 1 128 ? -5.255 2.822 19.218 1.00 74.75 128 ASP A N 1
ATOM 996 C CA . ASP A 1 128 ? -6.676 2.958 19.615 1.00 74.75 128 ASP A CA 1
ATOM 997 C C . ASP A 1 128 ? -7.228 1.661 20.228 1.00 74.75 128 ASP A C 1
ATOM 999 O O . ASP A 1 128 ? -8.140 1.702 21.052 1.00 74.75 128 ASP A O 1
ATOM 1003 N N . ARG A 1 129 ? -6.674 0.498 19.858 1.00 69.75 129 ARG A N 1
ATOM 1004 C CA . ARG A 1 129 ? -7.068 -0.784 20.455 1.00 69.75 129 ARG A CA 1
ATOM 1005 C C . ARG A 1 129 ? -6.480 -1.018 21.827 1.00 69.75 129 ARG A C 1
ATOM 1007 O O . ARG A 1 129 ? -7.197 -1.518 22.679 1.00 69.75 129 ARG A O 1
ATOM 1014 N N . GLU A 1 130 ? -5.211 -0.681 22.043 1.00 69.38 130 GLU A N 1
ATOM 1015 C CA . GLU A 1 130 ? -4.585 -0.840 23.364 1.00 69.38 130 GLU A CA 1
ATOM 1016 C C . GLU A 1 130 ? -5.272 0.016 24.441 1.00 69.38 130 GLU A C 1
ATOM 1018 O O . GLU A 1 130 ? -5.164 -0.282 25.628 1.00 69.38 130 GLU A O 1
ATOM 1023 N N . GLN A 1 131 ? -5.983 1.072 24.034 1.00 62.84 131 GLN A N 1
ATOM 1024 C CA . GLN A 1 131 ? -6.703 1.979 24.929 1.00 62.84 131 GLN A CA 1
ATOM 1025 C C . GLN A 1 131 ? -8.169 1.589 25.210 1.00 62.84 131 GLN A C 1
ATOM 1027 O O . GLN A 1 131 ? -8.801 2.265 26.026 1.00 62.84 131 GLN A O 1
ATOM 1032 N N . ARG A 1 132 ? -8.720 0.545 24.570 1.00 56.19 132 ARG A N 1
ATOM 1033 C CA . ARG A 1 132 ? -10.090 0.041 24.814 1.00 56.19 132 ARG A CA 1
ATOM 1034 C C . ARG A 1 132 ? -10.104 -1.202 25.689 1.00 56.19 132 ARG A C 1
ATOM 1036 O O . ARG A 1 132 ? -11.054 -1.296 26.498 1.00 56.19 132 ARG A O 1
#

Mean predicted aligned error: 8.93 Å

Radius of gyration: 16.48 Å; Cα contacts (8 Å, |Δi|>4): 152; chains: 1; bounding box: 45×33×43 Å

Secondary structure (DSSP, 8-state):
-----TTS-----EETTEE--HHHHHHHHHHHHHHHHHHTT-SSSTGGGSHHHHHHHHHHHHHHHHHHHHHHTT-HHHHHHHHHHHHHHHHHHHHHHHHHT-TT-HHHHHHHHHHHHHHHHHHHHHHHHHT-

Nearest PDB structures (foldseek):
  1x8z-assembly1_A-2  TM=6.060E-01  e=2.831E+00  Arabidopsis thaliana
  1x8z-assembly3_A  TM=6.060E-01  e=2.831E+00  Arabidopsis thaliana
  1x8z-assembly2_C  TM=5.600E-01  e=3.313E+00  Arabidopsis thaliana
  4uc3-assembly1_A  TM=5.310E-01  e=5.899E+00  Cereibacter sphaeroides

Solvent-accessible surface area (backbone atoms only — not comparable to full-atom values): 6978 Å² total; per-residue (Å²): 134,84,82,80,68,92,72,85,76,74,72,87,50,59,58,97,92,37,74,57,57,66,63,63,54,53,50,36,51,53,36,40,54,51,18,50,29,21,70,70,60,68,37,84,38,72,59,30,58,34,75,72,20,48,54,40,16,53,50,20,46,51,18,31,50,29,36,52,49,16,58,73,70,69,33,66,71,39,32,42,54,14,32,50,42,43,22,53,30,24,44,49,51,17,55,48,29,35,71,64,73,36,90,81,41,62,70,22,56,51,26,40,52,51,14,54,53,29,45,54,54,27,51,51,54,53,53,60,54,79,75,108

Foldseek 3Di:
DDPPDVPVPQDPDDDPNDRDPVLLVVLLVVLQVQLVCLVVVNHDFPVLVDDLVPVLSVLSVQLSCLS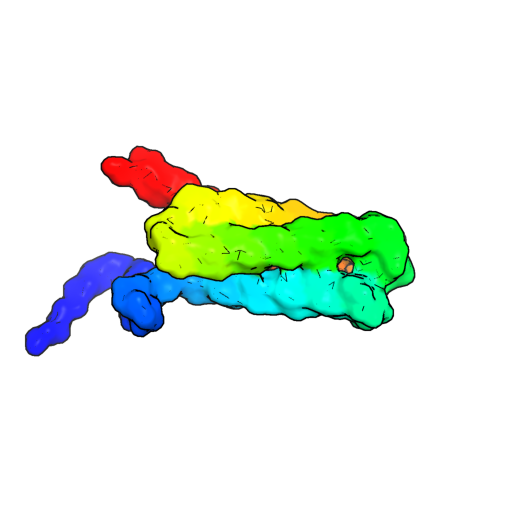VVCVVVVPLVSSLVSLQSSLVSLQSVLVRNCVGPHVPDPSSVVSNVSSVVSVVVSVVSVVVVVVD

Sequence (132 aa):
MSAHNPDGRTLPWTFLRRTVKPYALAVSLSTFVVSYAIITGQAIGQLLNEFPGQLIGVAGFAAVMLLWVGWWCQRDDWMAHGLFITVGVWAGVWAVVIYDTTWTSVSGWLAFAWSVASCGAWLLEVLDREQR